Protein AF-A0A8S3GCK0-F1 (afdb_monomer_lite)

Organism: NCBI:txid392030

Foldseek 3Di:
DPDDDPPVNVVVVDDPDDVLPDAEDEAADDDDPDPVCPPPPCVVVVLVVVVVVCCVVPVSHDYYYYPDDPPCPVVVVVVQLPPPPDPPDDPVNNVVVCVVPPD

Structure (mmCIF, N/CA/C/O backbone):
data_AF-A0A8S3GCK0-F1
#
_entry.id   AF-A0A8S3GCK0-F1
#
loop_
_atom_site.group_PDB
_atom_site.id
_atom_site.type_symbol
_atom_s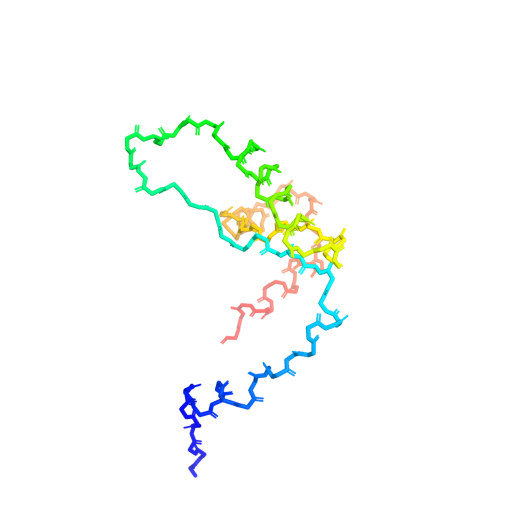ite.label_atom_id
_atom_site.label_alt_id
_atom_site.label_comp_id
_atom_site.label_asym_id
_atom_site.label_entity_id
_atom_site.label_seq_id
_atom_site.pdbx_PDB_ins_code
_atom_site.Cartn_x
_atom_site.Cartn_y
_atom_site.Cartn_z
_atom_site.occupancy
_atom_site.B_iso_or_equiv
_atom_site.auth_seq_id
_atom_site.auth_comp_id
_atom_site.auth_asym_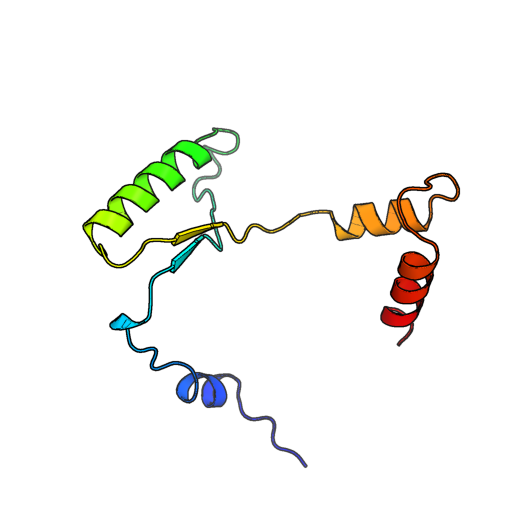id
_atom_site.auth_atom_id
_atom_site.pdbx_PDB_model_num
ATOM 1 N N . LEU A 1 1 ? 8.739 -41.036 -8.943 1.00 35.22 1 LEU A N 1
ATOM 2 C CA . LEU A 1 1 ? 7.996 -40.013 -9.713 1.00 35.22 1 LEU A CA 1
ATOM 3 C C . LEU A 1 1 ? 7.174 -39.204 -8.721 1.00 35.22 1 LEU A C 1
ATOM 5 O O . LEU A 1 1 ? 6.123 -39.667 -8.296 1.00 35.22 1 LEU A O 1
ATOM 9 N N . ASN A 1 2 ? 7.709 -38.068 -8.265 1.00 32.34 2 ASN A N 1
ATOM 10 C CA . ASN A 1 2 ? 7.000 -37.181 -7.343 1.00 32.34 2 ASN A CA 1
ATOM 11 C C . ASN A 1 2 ? 5.800 -36.584 -8.075 1.00 32.34 2 ASN A C 1
ATOM 13 O O . ASN A 1 2 ? 5.955 -35.778 -8.990 1.00 32.34 2 ASN A O 1
ATOM 17 N N . ARG A 1 3 ? 4.605 -37.035 -7.696 1.00 46.72 3 ARG A N 1
ATOM 18 C CA . ARG A 1 3 ? 3.335 -36.498 -8.169 1.00 46.72 3 ARG A CA 1
ATOM 19 C C . ARG A 1 3 ? 3.205 -35.088 -7.604 1.00 46.72 3 ARG A C 1
ATOM 21 O O . ARG A 1 3 ? 2.985 -34.920 -6.409 1.00 46.72 3 ARG A O 1
ATOM 28 N N . VAL A 1 4 ? 3.407 -34.095 -8.466 1.00 59.50 4 VAL A N 1
ATOM 29 C CA . VAL A 1 4 ? 3.082 -32.696 -8.181 1.00 59.50 4 VAL A CA 1
ATOM 30 C C . VAL A 1 4 ? 1.618 -32.677 -7.744 1.00 59.50 4 VAL A C 1
ATOM 32 O O . VAL A 1 4 ? 0.745 -33.094 -8.507 1.00 59.50 4 VAL A O 1
ATOM 35 N N . LYS A 1 5 ? 1.364 -32.305 -6.485 1.00 47.91 5 LYS A N 1
ATOM 36 C CA . LYS A 1 5 ? 0.001 -32.069 -6.003 1.00 47.91 5 LYS A CA 1
ATOM 37 C C . LYS A 1 5 ? -0.594 -30.945 -6.853 1.00 47.91 5 LYS A C 1
ATOM 39 O O . LYS A 1 5 ? 0.103 -29.971 -7.145 1.00 47.91 5 LYS A O 1
ATOM 44 N N . SER A 1 6 ? -1.840 -31.109 -7.290 1.00 50.44 6 SER A N 1
ATOM 45 C CA . SER A 1 6 ? -2.535 -30.069 -8.046 1.00 50.44 6 SER A CA 1
ATOM 46 C C . SER A 1 6 ? -2.600 -28.800 -7.193 1.00 50.44 6 SER A C 1
ATOM 48 O O . SER A 1 6 ? -2.755 -28.896 -5.978 1.00 50.44 6 SER A O 1
ATOM 50 N N . VAL A 1 7 ? -2.498 -27.613 -7.800 1.00 56.81 7 VAL A N 1
ATOM 51 C CA . VAL A 1 7 ? -2.624 -26.324 -7.082 1.00 56.81 7 VAL A CA 1
ATOM 52 C C . VAL A 1 7 ? -3.928 -26.270 -6.274 1.00 56.81 7 VAL A C 1
ATOM 54 O O . VAL A 1 7 ? -3.937 -25.731 -5.175 1.00 56.81 7 VAL A O 1
ATOM 57 N N . SER A 1 8 ? -4.985 -26.920 -6.771 1.00 52.91 8 SER A N 1
ATOM 58 C CA . SER A 1 8 ? -6.272 -27.085 -6.083 1.00 52.91 8 SER A CA 1
ATOM 59 C C . SER A 1 8 ? -6.203 -27.927 -4.802 1.00 52.91 8 SER A C 1
ATOM 61 O O . SER A 1 8 ? -6.953 -27.680 -3.866 1.00 52.91 8 SER A O 1
ATOM 63 N N . ASP A 1 9 ? -5.298 -28.906 -4.739 1.00 50.38 9 ASP A N 1
ATOM 64 C CA . ASP A 1 9 ? -5.146 -29.795 -3.578 1.00 50.38 9 ASP A CA 1
ATOM 65 C C . ASP A 1 9 ? -4.325 -29.122 -2.467 1.00 50.38 9 ASP A C 1
ATOM 67 O O . ASP A 1 9 ? -4.378 -29.530 -1.312 1.00 50.38 9 ASP A O 1
AT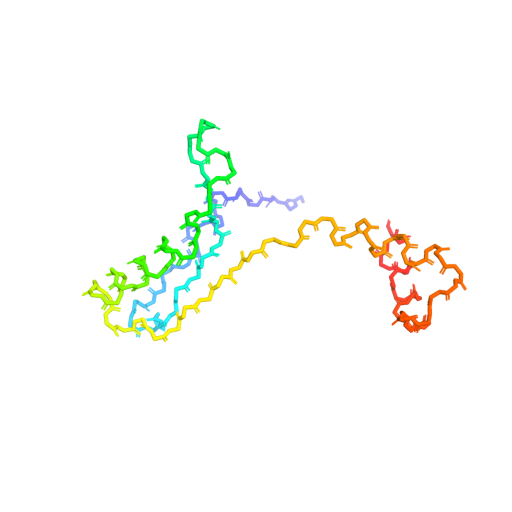OM 71 N N . VAL A 1 10 ? -3.538 -28.100 -2.823 1.00 54.03 10 VAL A N 1
ATOM 72 C CA . VAL A 1 10 ? -2.742 -27.292 -1.888 1.00 54.03 10 VAL A CA 1
ATOM 73 C C . VAL A 1 10 ? -3.583 -26.158 -1.296 1.00 54.03 10 VAL A C 1
ATOM 75 O O . VAL A 1 10 ? -3.332 -25.738 -0.172 1.00 54.03 10 VAL A O 1
ATOM 78 N N . THR A 1 11 ? -4.603 -25.676 -2.015 1.00 54.97 11 THR A N 1
ATOM 79 C CA . THR A 1 11 ? -5.440 -24.558 -1.556 1.00 54.97 11 THR A CA 1
ATOM 80 C C . THR A 1 11 ? -6.373 -24.903 -0.399 1.00 54.97 11 THR A C 1
ATOM 82 O O . THR A 1 11 ? -6.662 -24.013 0.389 1.00 54.97 11 THR A O 1
ATOM 85 N N . GLU A 1 12 ? -6.816 -26.156 -0.243 1.00 50.84 12 GLU A N 1
ATOM 86 C CA . GLU A 1 12 ? -7.695 -26.521 0.887 1.00 50.84 12 GLU A CA 1
ATOM 87 C C . GLU A 1 12 ? -6.945 -26.690 2.220 1.00 50.84 12 GLU A C 1
ATOM 89 O O . GLU A 1 12 ? -7.546 -26.585 3.285 1.00 50.84 12 GLU A O 1
ATOM 94 N N . GLU A 1 13 ? -5.625 -26.897 2.182 1.00 50.56 13 GLU A N 1
ATOM 95 C CA . GLU A 1 13 ? -4.774 -26.992 3.381 1.00 50.56 13 GLU A CA 1
ATOM 96 C C . GLU A 1 13 ? -4.329 -25.609 3.902 1.00 50.56 13 GLU A C 1
ATOM 98 O O . GLU A 1 13 ? -3.684 -25.503 4.946 1.00 50.56 13 GLU A O 1
ATOM 103 N N . ILE A 1 14 ? -4.672 -24.533 3.188 1.00 58.31 14 ILE A N 1
ATOM 104 C CA . ILE A 1 14 ? -4.206 -23.174 3.453 1.00 58.31 14 ILE A CA 1
ATOM 105 C C . ILE A 1 14 ? -5.383 -22.312 3.949 1.00 58.31 14 ILE A C 1
ATOM 107 O O . ILE A 1 14 ? -6.295 -21.985 3.198 1.00 58.31 14 ILE A O 1
ATOM 111 N N . LEU A 1 15 ? -5.258 -21.874 5.211 1.00 58.97 15 LEU A N 1
ATOM 112 C CA . LEU A 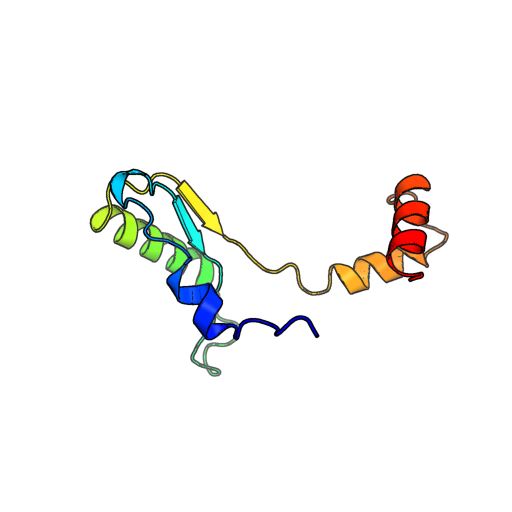1 15 ? -5.866 -20.678 5.822 1.00 58.97 15 LEU A CA 1
ATOM 113 C C . LEU A 1 15 ? -7.320 -20.790 6.326 1.00 58.97 15 LEU A C 1
ATOM 115 O O . LEU A 1 15 ? -8.204 -20.047 5.908 1.00 58.97 15 LEU A O 1
ATOM 119 N N . HIS A 1 16 ? -7.539 -21.578 7.383 1.00 65.38 16 HIS A N 1
ATOM 120 C CA . HIS A 1 16 ? -8.448 -21.109 8.437 1.00 65.38 16 HIS A CA 1
ATOM 121 C C . HIS A 1 16 ? -7.671 -20.137 9.338 1.00 65.38 16 HIS A C 1
ATOM 123 O O . HIS A 1 16 ? -7.087 -20.536 10.345 1.00 65.38 16 HIS A O 1
ATOM 129 N N . GLU A 1 17 ? -7.602 -18.865 8.941 1.00 72.12 17 GLU A N 1
ATOM 130 C CA . GLU A 1 17 ? -7.147 -17.803 9.842 1.00 72.12 17 GLU A CA 1
ATOM 131 C C . GLU A 1 17 ? -8.254 -17.491 10.851 1.00 72.12 17 GLU A C 1
ATOM 133 O O . GLU A 1 17 ? -9.419 -17.341 10.483 1.00 72.12 17 GLU A O 1
ATOM 138 N N . ASP A 1 18 ? -7.888 -17.408 12.130 1.00 82.12 18 ASP A N 1
ATOM 139 C CA . ASP A 1 18 ? -8.780 -16.916 13.174 1.00 82.12 18 ASP A CA 1
ATOM 140 C C . ASP A 1 18 ? -9.044 -15.420 12.925 1.00 82.12 18 ASP A C 1
ATOM 142 O O . ASP A 1 18 ? -8.105 -14.619 13.028 1.00 82.12 18 ASP A O 1
ATOM 146 N N . PRO A 1 19 ? -10.292 -15.012 12.622 1.00 79.94 19 PRO A N 1
ATOM 147 C CA . PRO A 1 19 ? -10.610 -13.618 12.333 1.00 79.94 19 PRO A CA 1
ATOM 148 C C . PRO A 1 19 ? -10.228 -12.663 13.467 1.00 79.94 19 PRO A C 1
ATOM 150 O O . PRO A 1 19 ? -9.926 -11.500 13.211 1.00 79.94 19 PRO A O 1
ATOM 153 N N . SER A 1 20 ? -10.179 -13.147 14.714 1.00 82.25 20 SER A N 1
ATOM 154 C CA . SER A 1 20 ? -9.797 -12.339 15.877 1.00 82.25 20 SER A CA 1
ATOM 155 C C . SER A 1 20 ? -8.325 -11.905 15.868 1.00 82.25 20 SER A C 1
ATOM 157 O O . SER A 1 20 ? -7.958 -10.942 16.547 1.00 82.25 20 SER A O 1
ATOM 159 N N . LEU A 1 21 ? -7.477 -12.579 15.084 1.00 86.38 21 LEU A N 1
ATOM 160 C CA . LEU A 1 21 ? -6.058 -12.252 14.935 1.00 86.38 21 LEU A CA 1
ATOM 161 C C . LEU A 1 21 ? -5.799 -11.250 13.798 1.00 86.38 21 LEU A C 1
ATOM 163 O O . LEU A 1 21 ? -4.717 -10.651 13.733 1.00 86.38 21 LEU A O 1
ATOM 167 N N . ILE A 1 22 ? -6.783 -11.028 12.924 1.00 89.75 22 ILE A N 1
ATOM 168 C CA . ILE A 1 22 ? -6.667 -10.141 11.767 1.00 89.75 22 ILE A CA 1
ATOM 169 C C . ILE A 1 22 ? -6.813 -8.687 12.231 1.00 89.75 22 ILE A C 1
ATOM 171 O O . ILE A 1 22 ? -7.831 -8.274 12.770 1.00 89.75 22 ILE A O 1
ATOM 175 N N . ASN A 1 23 ? -5.772 -7.880 12.012 1.00 94.62 23 ASN A N 1
ATOM 176 C CA . ASN A 1 23 ? -5.752 -6.461 12.405 1.00 94.62 23 ASN A CA 1
ATOM 177 C C . ASN A 1 23 ? -5.292 -5.511 11.287 1.00 94.62 23 ASN A C 1
ATOM 179 O O . ASN A 1 23 ? -5.117 -4.310 11.524 1.00 94.62 23 ASN A O 1
ATOM 183 N N . SER A 1 24 ? -5.037 -6.049 10.094 1.00 94.56 24 SE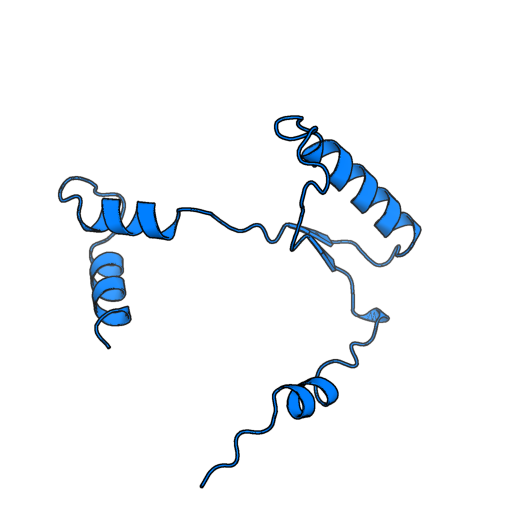R A N 1
ATOM 184 C CA . SER A 1 24 ? -4.420 -5.337 8.976 1.00 94.56 24 SER A CA 1
ATOM 185 C C . SER A 1 24 ? -5.210 -5.542 7.687 1.00 94.56 24 SER A C 1
ATOM 187 O O . SER A 1 24 ? -5.567 -6.669 7.366 1.00 94.56 24 SER A O 1
ATOM 189 N N . ALA A 1 25 ? -5.417 -4.470 6.923 1.00 94.88 25 ALA A N 1
ATOM 190 C CA . ALA A 1 25 ? -5.961 -4.513 5.570 1.00 94.88 25 ALA A CA 1
ATOM 191 C C . ALA A 1 25 ? -4.905 -4.066 4.553 1.00 94.88 25 ALA A C 1
ATOM 193 O O . ALA A 1 25 ? -4.275 -3.012 4.706 1.00 94.88 25 ALA A O 1
ATOM 194 N N . ILE A 1 26 ? -4.721 -4.875 3.506 1.00 94.88 26 ILE A N 1
ATOM 195 C CA . ILE A 1 26 ? -3.702 -4.665 2.475 1.00 94.88 26 ILE A CA 1
ATOM 196 C C . ILE A 1 26 ? -4.365 -4.339 1.136 1.00 94.88 26 ILE A C 1
ATOM 198 O O . ILE A 1 26 ? -5.103 -5.151 0.578 1.00 94.88 26 ILE A O 1
ATOM 202 N N . PHE A 1 27 ? -4.065 -3.162 0.584 1.00 93.06 27 PHE A N 1
ATOM 203 C CA . PHE A 1 27 ? -4.514 -2.769 -0.755 1.00 93.06 27 PHE A CA 1
ATOM 204 C C . PHE A 1 27 ? -3.529 -3.301 -1.800 1.00 93.06 27 PHE A C 1
ATOM 206 O O . PHE A 1 27 ? -2.562 -2.622 -2.142 1.00 93.06 27 PHE A O 1
ATOM 213 N N . TYR A 1 28 ? -3.750 -4.526 -2.281 1.00 93.12 28 TYR A N 1
ATOM 214 C CA . TYR A 1 28 ? -2.857 -5.185 -3.248 1.00 93.12 28 TYR A CA 1
ATOM 215 C C . TYR A 1 28 ? -3.149 -4.826 -4.715 1.00 93.12 28 TYR A C 1
ATOM 217 O O . TYR A 1 28 ? -2.304 -5.020 -5.584 1.00 93.12 28 TYR A O 1
ATOM 225 N N . SER A 1 29 ? -4.353 -4.326 -5.012 1.00 89.88 29 SER A N 1
ATOM 226 C CA . SER A 1 29 ? -4.754 -3.939 -6.365 1.00 89.88 29 SER A CA 1
ATOM 227 C C . SER A 1 29 ? -5.762 -2.797 -6.333 1.00 89.88 29 SER A C 1
ATOM 229 O O . SER A 1 29 ? -6.771 -2.857 -5.633 1.00 89.88 29 SER A O 1
ATOM 231 N N . ILE A 1 30 ? -5.479 -1.749 -7.108 1.00 87.06 30 ILE A N 1
ATOM 232 C CA . ILE A 1 30 ? -6.358 -0.600 -7.330 1.00 87.06 30 ILE A CA 1
ATOM 233 C C . ILE A 1 30 ? -6.368 -0.361 -8.837 1.00 87.06 30 ILE A C 1
ATOM 235 O O . ILE A 1 30 ? -5.330 -0.068 -9.427 1.00 87.06 30 ILE A O 1
ATOM 239 N N . SER A 1 31 ? -7.527 -0.502 -9.477 1.00 85.31 31 SER A N 1
ATOM 240 C CA . SER A 1 31 ? -7.655 -0.358 -10.929 1.00 85.31 31 SER A CA 1
ATOM 241 C C . SER A 1 31 ? -8.844 0.525 -11.303 1.00 85.31 31 SER A C 1
ATOM 243 O O . SER A 1 31 ? -9.871 0.536 -10.626 1.00 85.31 31 SER A O 1
ATOM 245 N N . SER A 1 32 ? -8.695 1.291 -12.387 1.00 81.00 32 SER A N 1
ATOM 246 C CA . SER A 1 32 ? -9.825 1.979 -13.016 1.00 81.00 32 SER A CA 1
ATOM 247 C C . SER A 1 32 ? -10.538 1.007 -13.945 1.00 81.00 32 SER A C 1
ATOM 249 O O . SER A 1 32 ? -9.921 0.435 -14.843 1.00 81.00 32 SER A O 1
ATOM 251 N N . THR A 1 33 ? -11.841 0.841 -13.751 1.00 84.62 33 THR A N 1
ATOM 252 C CA . THR A 1 33 ? -12.675 -0.050 -14.567 1.00 84.62 33 THR A CA 1
ATOM 253 C C . THR A 1 33 ? -13.174 0.619 -15.847 1.00 84.62 33 THR A C 1
ATOM 255 O O . THR A 1 33 ? -13.607 -0.064 -16.769 1.00 84.62 33 THR A O 1
ATOM 258 N N . GLN A 1 34 ? -13.107 1.953 -15.918 1.00 85.38 34 GLN A N 1
ATOM 259 C CA . GLN A 1 34 ? -13.655 2.750 -17.012 1.00 85.38 34 GLN A CA 1
ATOM 260 C C . GLN A 1 34 ? -12.523 3.417 -17.804 1.00 85.38 34 GLN A C 1
ATOM 262 O O . GLN A 1 34 ? -11.899 4.361 -17.307 1.00 85.38 34 GLN A O 1
ATOM 267 N N . PRO A 1 35 ? -12.267 2.996 -19.059 1.00 82.44 35 PRO A N 1
ATOM 268 C CA . PRO A 1 35 ? -11.229 3.598 -19.896 1.00 82.44 35 PRO A CA 1
ATOM 269 C C . PRO A 1 35 ? -11.414 5.107 -20.107 1.00 82.44 35 PRO A C 1
ATOM 271 O O . PRO A 1 35 ? -10.426 5.831 -20.181 1.00 82.44 35 PRO A O 1
ATOM 274 N N . GLY A 1 36 ? -12.664 5.586 -20.147 1.00 86.50 36 GLY A N 1
ATOM 275 C CA . GLY A 1 36 ? -13.000 7.003 -20.327 1.00 86.50 36 GLY A CA 1
ATOM 276 C C . GLY A 1 36 ? -12.663 7.911 -19.138 1.00 86.50 36 GLY A C 1
ATOM 277 O O . GLY A 1 36 ? -12.685 9.125 -19.288 1.00 86.50 36 GLY A O 1
ATOM 278 N N . LEU A 1 37 ? -12.323 7.344 -17.974 1.00 83.00 37 LEU A N 1
ATOM 279 C CA . LEU A 1 37 ? -11.872 8.090 -16.788 1.00 83.00 37 LEU A CA 1
ATOM 280 C C . LEU A 1 37 ? -10.349 7.999 -16.589 1.00 83.00 37 LEU A C 1
ATOM 282 O O . LEU A 1 37 ? -9.826 8.365 -15.534 1.00 83.00 37 LEU A O 1
ATOM 286 N N . ARG A 1 38 ? -9.617 7.481 -17.584 1.00 77.94 38 ARG A N 1
ATOM 287 C CA . ARG A 1 38 ? -8.155 7.395 -17.542 1.00 77.94 38 ARG A CA 1
ATOM 288 C C . ARG A 1 38 ? -7.560 8.805 -17.446 1.00 77.94 38 ARG A C 1
ATOM 290 O O . ARG A 1 38 ? -7.855 9.656 -18.275 1.00 77.94 38 ARG A O 1
ATOM 297 N N . GLY A 1 39 ? -6.709 9.029 -16.445 1.00 75.75 39 GLY A N 1
ATOM 298 C CA . GLY A 1 39 ? -6.060 10.323 -16.195 1.00 75.75 39 GLY A CA 1
ATOM 299 C C . GLY A 1 39 ? -6.752 11.205 -15.151 1.00 75.75 39 GLY A C 1
ATOM 300 O O . GLY A 1 39 ? -6.220 12.256 -14.816 1.00 75.75 39 GLY A O 1
ATOM 301 N N . ILE A 1 40 ? -7.894 10.784 -14.597 1.00 81.38 40 ILE A N 1
ATOM 302 C CA . ILE A 1 40 ? -8.525 11.482 -13.469 1.00 81.38 40 ILE A CA 1
ATOM 303 C C . ILE A 1 40 ? -7.958 10.935 -12.154 1.00 81.38 40 ILE A C 1
ATOM 305 O O . ILE A 1 40 ? -8.047 9.738 -11.870 1.00 81.38 40 ILE A O 1
ATOM 309 N N . GLU A 1 41 ? -7.407 11.817 -11.320 1.00 71.88 41 GLU A N 1
ATOM 310 C CA . GLU A 1 41 ? -6.837 11.457 -10.018 1.00 71.88 41 GLU A CA 1
ATOM 311 C C . GLU A 1 41 ? -7.916 11.225 -8.950 1.00 71.88 41 GLU A C 1
ATOM 313 O O . GLU A 1 41 ? -8.181 12.059 -8.085 1.00 71.88 41 GLU A O 1
ATOM 318 N N . LEU A 1 42 ? -8.539 10.047 -8.984 1.00 74.06 42 LEU A N 1
ATOM 319 C CA . LEU A 1 42 ? -9.501 9.619 -7.957 1.00 74.06 42 LEU A CA 1
ATOM 320 C C . LEU A 1 42 ? -8.848 8.824 -6.811 1.00 74.06 42 LEU A C 1
ATOM 322 O O . LEU A 1 42 ? -9.450 8.669 -5.748 1.00 74.06 42 LEU A O 1
ATOM 326 N N . GLY A 1 43 ? -7.619 8.332 -7.000 1.00 71.50 43 GLY A N 1
ATOM 327 C CA . GLY A 1 43 ? -6.988 7.326 -6.133 1.00 71.50 43 GLY A CA 1
ATOM 328 C C . GLY A 1 43 ? -6.923 7.713 -4.652 1.00 71.50 43 GLY A C 1
ATOM 329 O O . GLY A 1 43 ? -7.405 6.972 -3.798 1.00 71.50 43 GLY A O 1
ATOM 330 N N . ASN A 1 44 ? -6.414 8.906 -4.334 1.00 76.12 44 ASN A N 1
ATOM 331 C CA . ASN A 1 44 ? -6.255 9.349 -2.942 1.00 76.12 44 ASN A CA 1
ATOM 332 C C . ASN A 1 44 ? -7.590 9.458 -2.186 1.00 76.12 44 ASN A C 1
ATOM 334 O O . ASN A 1 44 ? -7.657 9.160 -0.992 1.00 76.12 44 ASN A O 1
ATOM 338 N N . ALA A 1 45 ? -8.660 9.881 -2.863 1.00 83.50 45 ALA A N 1
ATOM 339 C CA . ALA A 1 45 ? -9.984 9.990 -2.258 1.00 83.50 45 ALA A CA 1
ATOM 340 C C . ALA A 1 45 ? -10.655 8.616 -2.101 1.00 83.50 45 ALA A C 1
ATOM 342 O O . ALA A 1 45 ? -11.318 8.374 -1.090 1.00 83.50 45 ALA A O 1
ATOM 343 N N . LEU A 1 46 ? -10.455 7.711 -3.064 1.00 86.56 46 LEU A N 1
ATOM 344 C CA . LEU A 1 46 ? -10.986 6.348 -3.022 1.00 86.56 46 LEU A CA 1
ATOM 345 C C . LEU A 1 46 ? -10.409 5.553 -1.850 1.00 86.56 46 LEU A C 1
ATOM 347 O O . LEU A 1 46 ? -11.171 4.946 -1.101 1.00 86.56 46 LEU A O 1
ATOM 351 N N . ILE A 1 47 ? -9.092 5.617 -1.638 1.00 91.12 47 ILE A N 1
ATOM 352 C CA . ILE A 1 47 ? -8.450 4.878 -0.544 1.00 91.12 47 ILE A CA 1
ATOM 353 C C . ILE A 1 47 ? -8.910 5.392 0.814 1.00 91.12 47 ILE A C 1
ATOM 355 O O . ILE A 1 47 ? -9.279 4.592 1.668 1.00 91.12 47 ILE A O 1
ATOM 359 N N . LYS A 1 48 ? -9.006 6.713 1.002 1.00 91.81 48 LYS A N 1
ATOM 360 C CA . LYS A 1 48 ? -9.535 7.282 2.252 1.00 91.81 48 LYS A CA 1
ATOM 361 C C . LYS A 1 48 ? -10.962 6.813 2.544 1.00 91.81 48 LYS A C 1
ATOM 363 O O . LYS A 1 48 ? -11.250 6.427 3.670 1.00 91.81 48 LYS A O 1
ATOM 368 N N . ARG A 1 49 ? -11.848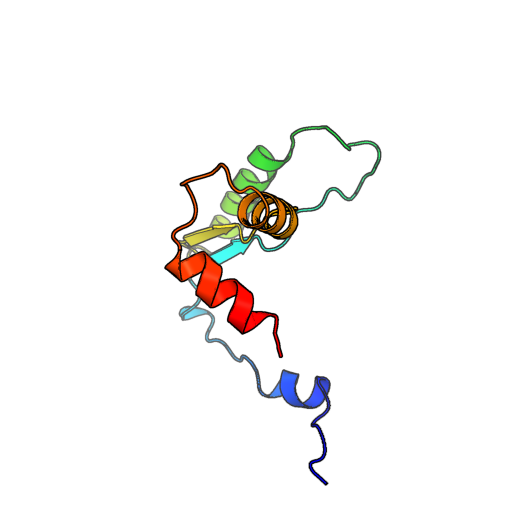 6.814 1.541 1.00 94.00 49 ARG A N 1
ATOM 369 C CA . ARG A 1 49 ? -13.232 6.331 1.704 1.00 94.00 49 ARG A CA 1
ATOM 370 C C . ARG A 1 49 ? -13.282 4.836 2.008 1.00 94.00 49 ARG A C 1
ATOM 372 O O . ARG A 1 49 ? -14.036 4.432 2.883 1.00 94.00 49 ARG A O 1
ATOM 379 N N . CYS A 1 50 ? -12.458 4.038 1.332 1.00 94.50 50 CYS A N 1
ATOM 380 C CA . CYS A 1 50 ? -12.381 2.602 1.573 1.00 94.50 50 CYS A CA 1
ATOM 381 C C . CYS A 1 50 ? -11.897 2.286 2.993 1.00 94.50 50 CYS A C 1
ATOM 383 O O . CYS A 1 50 ? -12.476 1.429 3.647 1.00 94.50 50 CYS A O 1
ATOM 385 N N . VAL A 1 51 ? -10.877 2.997 3.488 1.00 95.25 51 VAL A N 1
ATOM 386 C CA . VAL A 1 51 ? -10.396 2.845 4.872 1.00 95.25 51 VAL A CA 1
ATOM 387 C C . VAL A 1 51 ? -11.510 3.162 5.867 1.00 95.25 51 VAL A C 1
ATOM 389 O O . VAL A 1 51 ? -11.749 2.366 6.766 1.00 95.25 51 VAL A O 1
ATOM 392 N N . LEU A 1 52 ? -12.224 4.278 5.686 1.00 96.06 52 LEU A N 1
ATOM 393 C CA . LEU A 1 52 ? -13.329 4.655 6.575 1.00 96.06 52 LEU A CA 1
ATOM 394 C C . LEU A 1 52 ? -14.446 3.604 6.588 1.00 96.06 52 LEU A C 1
ATOM 396 O O . LEU A 1 52 ? -14.955 3.274 7.655 1.00 96.06 52 LEU A O 1
ATOM 400 N N . GLN A 1 53 ? -14.800 3.063 5.420 1.00 96.94 53 GLN A N 1
ATOM 401 C CA . GLN A 1 53 ? -15.810 2.011 5.315 1.00 96.94 53 GLN A CA 1
ATOM 402 C C . GLN A 1 53 ? -15.354 0.727 6.023 1.00 96.94 53 GLN A C 1
ATOM 404 O O . GLN A 1 53 ? -16.089 0.181 6.839 1.00 96.94 53 GLN A O 1
ATOM 409 N N . LEU A 1 54 ? -14.114 0.291 5.775 1.00 95.56 54 LEU A N 1
ATOM 410 C CA . LEU A 1 54 ? -13.546 -0.900 6.407 1.00 95.56 54 LEU A CA 1
ATOM 411 C C . LEU A 1 54 ? -13.447 -0.755 7.927 1.00 95.56 54 LEU A C 1
ATOM 413 O O . LEU A 1 54 ? -13.722 -1.708 8.638 1.00 95.56 54 LEU A O 1
ATOM 417 N N . GLN A 1 55 ? -13.099 0.425 8.441 1.00 95.12 55 GLN A N 1
ATOM 418 C CA . GLN A 1 55 ? -13.065 0.672 9.886 1.00 95.12 55 GLN A CA 1
ATOM 419 C C . GLN A 1 55 ? -14.456 0.640 10.529 1.00 95.12 55 GLN A C 1
ATOM 421 O O . GLN A 1 55 ? -14.574 0.274 11.696 1.00 95.12 55 GLN A O 1
ATOM 426 N N . ALA A 1 56 ? -15.496 1.040 9.792 1.00 96.12 56 ALA A N 1
ATOM 427 C CA . ALA A 1 56 ? -16.871 0.980 10.275 1.00 96.12 56 ALA A CA 1
ATOM 428 C C . ALA A 1 56 ? -17.400 -0.465 10.331 1.00 96.12 56 ALA A C 1
ATOM 430 O O . ALA A 1 56 ? -18.128 -0.806 11.259 1.00 96.12 56 ALA A O 1
ATOM 431 N N . GLU A 1 57 ? -17.027 -1.300 9.357 1.00 95.25 57 GLU A N 1
ATOM 432 C CA . GLU A 1 57 ? -17.432 -2.712 9.277 1.00 95.25 57 GLU A CA 1
ATOM 433 C C . GLU A 1 57 ? -16.581 -3.626 10.172 1.00 95.25 57 GLU A C 1
ATOM 435 O O . GLU A 1 57 ? -17.105 -4.571 10.758 1.00 95.25 57 GLU A O 1
ATOM 440 N N . HIS A 1 58 ? -15.292 -3.310 10.320 1.00 93.06 58 HIS A N 1
ATOM 441 C CA . HIS A 1 58 ? -14.287 -4.103 11.030 1.00 93.06 58 HIS A CA 1
ATOM 442 C C . HIS A 1 58 ? -13.430 -3.221 11.959 1.00 93.06 58 HIS A C 1
ATOM 444 O O . HIS A 1 58 ? -12.300 -2.846 11.613 1.00 93.06 58 HIS A O 1
ATOM 450 N N . PRO A 1 59 ? -13.935 -2.867 13.157 1.00 92.88 59 PRO A N 1
ATOM 451 C CA . PRO A 1 59 ? -13.224 -2.011 14.114 1.00 92.88 59 PRO A CA 1
ATOM 452 C C . PRO A 1 59 ? -11.875 -2.574 14.601 1.00 92.88 59 PRO A C 1
ATOM 454 O O . PRO A 1 59 ? -11.029 -1.833 15.111 1.00 92.88 59 PRO A O 1
ATOM 457 N N . GLU A 1 60 ? -11.659 -3.883 14.468 1.00 92.38 60 GLU A N 1
ATOM 458 C CA . GLU A 1 60 ? -10.411 -4.586 14.771 1.00 92.38 60 GLU A CA 1
ATOM 459 C C . GLU A 1 60 ? -9.254 -4.223 13.821 1.00 92.38 60 GLU A C 1
ATOM 461 O O . GLU A 1 60 ? -8.081 -4.340 14.203 1.00 92.38 60 GLU A O 1
ATOM 466 N N . LEU A 1 61 ? -9.558 -3.722 12.616 1.00 94.00 61 LEU A N 1
ATOM 467 C CA . LEU A 1 61 ? -8.561 -3.301 11.634 1.00 94.00 61 LEU A CA 1
ATOM 468 C C . LEU A 1 61 ? -7.913 -1.974 12.043 1.00 94.00 61 LEU A C 1
ATOM 470 O O . LEU A 1 61 ? -8.493 -0.891 11.949 1.00 94.00 61 LEU A O 1
ATOM 474 N N . LYS A 1 62 ? -6.649 -2.054 12.460 1.00 93.88 62 LYS A N 1
ATOM 475 C CA . LYS A 1 62 ? -5.855 -0.905 12.930 1.00 93.88 62 LYS A CA 1
ATOM 476 C C . LYS A 1 62 ? -4.787 -0.474 11.936 1.00 93.88 62 LYS A C 1
ATOM 478 O O . LYS A 1 62 ? -4.294 0.650 12.018 1.00 93.88 62 LYS A O 1
ATOM 483 N N . LYS A 1 63 ? -4.393 -1.365 11.028 1.00 95.62 63 LYS A N 1
ATOM 484 C CA . LYS A 1 63 ? -3.300 -1.138 10.081 1.00 95.62 63 LYS A CA 1
ATOM 485 C C . LYS A 1 63 ? -3.828 -1.197 8.658 1.00 95.62 63 LYS A C 1
ATOM 487 O O . LYS A 1 63 ? -4.506 -2.140 8.273 1.00 95.62 63 LYS A O 1
ATOM 492 N N . PHE A 1 64 ? -3.464 -0.197 7.871 1.00 95.50 64 PHE A N 1
ATOM 493 C CA . PHE A 1 64 ? -3.843 -0.082 6.471 1.00 95.50 64 PHE A CA 1
ATOM 494 C C . PHE A 1 64 ? -2.579 0.194 5.677 1.00 95.50 64 PHE A C 1
ATOM 496 O O . PHE A 1 64 ? -1.849 1.135 5.993 1.00 95.50 64 PHE A O 1
ATOM 503 N N . SER A 1 65 ? -2.289 -0.636 4.680 1.00 94.50 65 SER A N 1
ATOM 504 C CA . SER A 1 65 ? -1.073 -0.477 3.886 1.00 94.50 65 SER A CA 1
ATOM 505 C C . SER A 1 65 ? -1.311 -0.844 2.425 1.00 94.50 65 SER A C 1
ATOM 507 O O . SER A 1 65 ? -1.979 -1.844 2.151 1.00 94.50 65 SER A O 1
ATOM 509 N N . PRO A 1 66 ? -0.805 -0.056 1.464 1.00 92.12 66 PRO A N 1
ATOM 510 C CA . PRO A 1 66 ? -0.790 -0.472 0.076 1.00 92.12 66 PRO A CA 1
ATOM 511 C C . PRO A 1 66 ? 0.338 -1.475 -0.175 1.00 92.12 66 PRO A C 1
ATOM 513 O O . PRO A 1 66 ? 1.467 -1.287 0.271 1.00 92.12 66 PRO A O 1
ATOM 516 N N . LEU A 1 67 ? 0.047 -2.497 -0.975 1.00 93.88 67 LEU A N 1
ATOM 517 C CA . LEU A 1 67 ? 1.048 -3.348 -1.607 1.00 93.88 67 LEU A CA 1
ATOM 518 C C . LEU A 1 67 ? 1.036 -3.032 -3.103 1.00 93.88 67 LEU A C 1
ATOM 520 O O . LEU A 1 67 ? 0.403 -3.716 -3.901 1.00 93.88 67 LEU A O 1
ATOM 524 N N . SER A 1 68 ? 1.664 -1.913 -3.461 1.00 89.31 68 SER A N 1
ATOM 525 C CA . SER A 1 68 ? 1.699 -1.434 -4.845 1.00 89.31 68 SER A CA 1
ATOM 526 C C . SER A 1 68 ? 2.869 -2.044 -5.619 1.00 89.31 68 SER A C 1
ATOM 528 O O . SER A 1 68 ? 3.959 -2.182 -5.058 1.00 89.31 68 SER A O 1
ATOM 530 N N . PRO A 1 69 ? 2.687 -2.372 -6.911 1.00 90.12 69 PRO A N 1
ATOM 531 C CA . PRO A 1 69 ? 3.809 -2.720 -7.767 1.00 90.12 69 PRO A CA 1
ATOM 532 C C . PRO A 1 69 ? 4.713 -1.497 -7.961 1.00 90.12 69 PRO A C 1
ATOM 534 O O . PRO A 1 69 ? 4.238 -0.362 -7.999 1.00 90.12 69 PRO A O 1
ATOM 537 N N . ILE A 1 70 ? 6.010 -1.739 -8.144 1.00 93.62 70 ILE A N 1
ATOM 538 C CA . ILE A 1 70 ? 6.966 -0.720 -8.585 1.00 93.62 70 ILE A CA 1
ATOM 539 C C . ILE A 1 70 ? 7.272 -1.016 -10.058 1.00 93.62 70 ILE A C 1
ATOM 541 O O . ILE A 1 70 ? 8.206 -1.773 -10.349 1.00 93.62 70 ILE A O 1
ATOM 545 N N . PRO A 1 71 ? 6.436 -0.531 -10.998 1.00 91.88 71 PRO A N 1
ATOM 546 C CA . PRO A 1 71 ? 6.662 -0.768 -12.416 1.00 91.88 71 PRO A CA 1
ATOM 547 C C . PRO A 1 71 ? 8.021 -0.201 -12.830 1.00 91.88 71 PRO A C 1
ATOM 549 O O . PRO A 1 71 ? 8.530 0.740 -12.227 1.00 91.88 71 PRO A O 1
ATOM 552 N N . ASP A 1 72 ? 8.628 -0.824 -13.835 1.00 92.25 72 ASP A N 1
ATOM 553 C CA . ASP A 1 72 ? 9.921 -0.436 -14.411 1.00 92.25 72 ASP A CA 1
ATOM 554 C C . ASP A 1 72 ? 11.135 -0.464 -13.467 1.00 92.25 72 ASP A C 1
ATOM 556 O O . ASP A 1 72 ? 12.255 -0.275 -13.936 1.00 92.25 72 ASP A O 1
ATOM 560 N N . PHE A 1 73 ? 10.979 -0.817 -12.184 1.00 91.31 73 PHE A N 1
ATOM 561 C CA . PHE A 1 73 ? 12.101 -0.906 -11.242 1.00 91.31 73 PHE A CA 1
ATOM 562 C C . PHE A 1 73 ? 13.220 -1.820 -11.747 1.00 91.31 73 PHE A C 1
ATOM 564 O O . PHE A 1 73 ? 14.392 -1.456 -11.719 1.00 91.31 73 PHE A O 1
ATOM 571 N N . ARG A 1 74 ? 12.862 -2.998 -12.276 1.00 88.19 74 ARG A N 1
ATOM 572 C CA . ARG A 1 74 ? 13.840 -3.923 -12.864 1.00 88.19 74 ARG A CA 1
ATOM 573 C C . ARG A 1 74 ? 14.570 -3.292 -14.048 1.00 88.19 74 ARG A C 1
ATOM 575 O O . ARG A 1 74 ? 15.771 -3.483 -14.180 1.00 88.19 74 ARG A O 1
ATOM 582 N N . LYS A 1 75 ? 13.850 -2.579 -14.917 1.00 89.25 75 LYS A N 1
ATOM 583 C CA . LYS A 1 75 ? 14.434 -1.934 -16.096 1.00 89.25 75 LYS A CA 1
ATOM 584 C C . LYS A 1 75 ? 15.440 -0.866 -15.667 1.00 89.25 75 LYS A C 1
ATOM 586 O O . LYS A 1 75 ? 16.586 -0.924 -16.097 1.00 89.25 75 LYS A O 1
ATOM 591 N N . TRP A 1 76 ? 15.024 0.019 -14.763 1.00 90.56 76 TRP A N 1
ATOM 592 C CA . TRP A 1 76 ? 15.887 1.028 -14.152 1.00 90.56 76 TRP A CA 1
ATOM 593 C C . TRP A 1 76 ? 17.141 0.402 -13.524 1.00 90.56 76 TRP A C 1
ATOM 595 O O . TRP A 1 76 ? 18.256 0.840 -13.791 1.00 90.56 76 TRP A O 1
ATOM 605 N N . LEU A 1 77 ? 16.978 -0.679 -12.756 1.00 86.88 77 LEU A N 1
ATOM 606 C CA . LEU A 1 77 ? 18.098 -1.351 -12.101 1.00 86.88 77 LEU A CA 1
ATOM 607 C C . LEU A 1 77 ? 19.122 -1.886 -13.114 1.00 86.88 77 LEU A C 1
ATOM 609 O O . LEU A 1 77 ? 20.322 -1.734 -12.908 1.00 86.88 77 LEU A O 1
ATOM 613 N N . MET A 1 78 ? 18.670 -2.480 -14.221 1.00 86.06 78 MET A N 1
ATOM 614 C CA . MET A 1 78 ? 19.571 -2.967 -15.274 1.00 86.06 78 MET A CA 1
ATOM 615 C C . MET A 1 78 ? 20.329 -1.828 -15.967 1.00 86.06 78 MET A C 1
ATOM 617 O O . MET A 1 78 ? 21.512 -1.980 -16.272 1.00 86.06 78 MET A O 1
ATOM 621 N N . GLU A 1 79 ? 19.671 -0.690 -16.201 1.00 87.56 79 GLU A N 1
ATOM 622 C CA . GLU A 1 79 ? 20.302 0.504 -16.778 1.00 87.56 79 GLU A CA 1
ATOM 623 C C . GLU A 1 79 ? 21.407 1.044 -15.857 1.00 87.56 79 GLU A C 1
ATOM 625 O O . GLU A 1 79 ? 22.516 1.313 -16.321 1.00 87.56 79 GLU A O 1
ATOM 630 N N . GLU A 1 80 ? 21.159 1.103 -14.547 1.00 86.31 80 GLU A N 1
ATOM 631 C CA . GLU A 1 80 ? 22.157 1.532 -13.558 1.00 86.31 80 GLU A CA 1
ATOM 632 C C . GLU A 1 80 ? 23.331 0.554 -13.408 1.00 86.31 80 GLU A C 1
ATOM 634 O O . GLU A 1 80 ? 24.477 0.971 -13.225 1.00 86.31 80 GLU A O 1
ATOM 639 N N . LEU A 1 81 ? 23.079 -0.755 -13.513 1.00 82.44 81 LEU A N 1
ATOM 640 C CA . LEU A 1 81 ? 24.138 -1.768 -13.476 1.00 82.44 81 LEU A CA 1
ATOM 641 C C . LEU A 1 81 ? 25.059 -1.684 -14.701 1.00 82.44 81 LEU A C 1
ATOM 643 O O . LEU A 1 81 ? 26.272 -1.858 -14.563 1.00 82.44 81 LEU A O 1
ATOM 647 N N . HIS A 1 82 ? 24.505 -1.401 -15.884 1.00 81.25 82 HIS A N 1
ATOM 648 C CA . HIS A 1 82 ? 25.280 -1.225 -17.117 1.00 81.25 82 HIS A CA 1
ATOM 649 C C . HIS A 1 82 ? 25.954 0.152 -17.199 1.00 81.25 82 HIS A C 1
ATOM 651 O O . HIS A 1 82 ? 27.011 0.288 -17.821 1.00 81.25 82 HIS A O 1
ATOM 657 N N . SER A 1 83 ? 25.384 1.166 -16.545 1.00 81.12 83 SER A N 1
ATOM 658 C CA . SER A 1 83 ? 26.015 2.473 -16.405 1.00 81.12 83 SER A CA 1
ATOM 659 C C . SER A 1 83 ? 27.296 2.348 -15.570 1.00 81.12 83 SER A C 1
ATOM 661 O O . SER A 1 83 ? 27.292 2.021 -14.378 1.00 81.12 83 SER A O 1
ATOM 663 N N . SER A 1 84 ? 28.435 2.617 -16.213 1.00 63.38 84 SER A N 1
ATOM 664 C CA . SER A 1 84 ? 29.756 2.655 -15.565 1.00 63.38 84 SER A CA 1
ATOM 665 C C . SER A 1 84 ? 29.955 3.915 -14.708 1.00 63.38 84 SER A C 1
ATOM 667 O O . SER A 1 84 ? 30.988 4.069 -14.062 1.00 63.38 84 SER A O 1
ATOM 669 N N . SER A 1 85 ? 28.983 4.831 -14.722 1.00 65.69 85 SER A N 1
ATOM 670 C CA . SER A 1 85 ? 29.114 6.198 -14.211 1.00 65.69 85 SER A CA 1
ATOM 671 C C . SER A 1 85 ? 28.437 6.425 -12.858 1.00 65.69 85 SER A C 1
ATOM 673 O O . SER A 1 85 ? 28.693 7.450 -12.229 1.00 65.69 85 SER A O 1
ATOM 675 N N . THR A 1 86 ? 27.587 5.503 -12.393 1.00 59.78 86 THR A N 1
ATOM 676 C CA . THR A 1 86 ? 26.753 5.735 -11.208 1.00 59.78 86 THR A CA 1
ATOM 677 C C . THR A 1 86 ? 27.257 4.977 -9.978 1.00 59.78 86 THR A C 1
ATOM 679 O O . THR A 1 86 ? 27.208 3.747 -9.901 1.00 59.78 86 THR A O 1
ATOM 682 N N . SER A 1 87 ? 27.703 5.731 -8.971 1.00 68.19 87 SER A N 1
ATOM 683 C CA . SER A 1 87 ? 28.183 5.251 -7.664 1.00 68.19 87 SER A CA 1
ATOM 684 C C . SER A 1 87 ? 27.067 4.842 -6.687 1.00 68.19 87 SER A C 1
ATOM 686 O O . SER A 1 87 ? 27.346 4.548 -5.528 1.00 68.19 87 SER A O 1
ATOM 688 N N . ILE A 1 88 ? 25.805 4.816 -7.134 1.00 75.50 88 ILE A N 1
ATOM 689 C CA . ILE A 1 88 ? 24.633 4.537 -6.284 1.00 75.50 88 ILE A CA 1
ATOM 690 C C . ILE A 1 88 ? 24.573 3.061 -5.862 1.00 75.50 88 ILE A C 1
ATOM 692 O O . ILE A 1 88 ? 24.155 2.756 -4.747 1.00 75.50 88 ILE A O 1
ATOM 696 N N . ILE A 1 89 ? 25.001 2.139 -6.731 1.00 79.38 89 ILE A N 1
ATOM 697 C CA . ILE A 1 89 ? 24.961 0.697 -6.455 1.00 79.38 89 ILE A CA 1
ATOM 698 C C . ILE A 1 89 ? 26.351 0.222 -6.039 1.00 79.38 89 ILE A C 1
ATOM 700 O O . ILE A 1 89 ? 27.297 0.303 -6.828 1.00 79.38 89 ILE A O 1
ATOM 704 N N . SER A 1 90 ? 26.461 -0.312 -4.818 1.00 82.12 90 SER A N 1
ATOM 705 C CA . SER A 1 90 ? 27.709 -0.883 -4.305 1.00 82.12 90 SER A CA 1
ATOM 706 C C . SER A 1 90 ? 28.188 -2.051 -5.172 1.00 82.12 90 SER A C 1
ATOM 708 O O . SER A 1 90 ? 27.395 -2.803 -5.741 1.00 82.12 90 SER A O 1
ATOM 710 N N . SER A 1 91 ? 29.505 -2.236 -5.253 1.00 79.56 91 SER A N 1
ATOM 711 C CA . SER A 1 91 ? 30.117 -3.349 -5.992 1.00 79.56 91 SER A CA 1
ATOM 712 C C . SER A 1 91 ? 29.640 -4.722 -5.503 1.00 79.56 91 SER A C 1
ATOM 714 O O . SER A 1 91 ? 29.512 -5.647 -6.303 1.00 79.56 91 SER A O 1
ATOM 716 N N . GLU A 1 92 ? 29.317 -4.843 -4.215 1.00 83.31 92 GLU A N 1
ATOM 717 C CA . GLU A 1 92 ? 28.770 -6.057 -3.607 1.00 83.31 92 GLU A CA 1
ATOM 718 C C . GLU A 1 92 ? 27.378 -6.397 -4.156 1.00 83.31 92 GLU A C 1
ATOM 720 O O . GLU A 1 92 ? 27.145 -7.530 -4.574 1.00 83.31 92 GLU A O 1
ATOM 725 N N . ILE A 1 93 ? 26.485 -5.404 -4.261 1.00 81.94 93 ILE A N 1
ATOM 726 C CA . ILE A 1 93 ? 25.150 -5.591 -4.847 1.00 81.94 93 ILE A CA 1
ATOM 727 C C . ILE A 1 93 ? 25.261 -5.926 -6.336 1.00 81.94 93 ILE A C 1
ATOM 729 O O . ILE A 1 93 ? 24.556 -6.817 -6.808 1.00 81.94 93 ILE A O 1
ATOM 733 N N . ARG A 1 94 ? 26.172 -5.268 -7.071 1.00 79.69 94 ARG A N 1
ATOM 734 C CA . ARG A 1 94 ? 26.428 -5.588 -8.487 1.00 79.69 94 ARG A CA 1
ATOM 735 C C . ARG A 1 94 ? 26.843 -7.056 -8.649 1.00 79.69 94 ARG A C 1
ATOM 737 O O . ARG A 1 94 ? 26.275 -7.769 -9.471 1.00 79.69 94 ARG A O 1
ATOM 744 N N . SER A 1 95 ? 27.791 -7.516 -7.833 1.00 82.75 95 SER A N 1
ATOM 745 C CA . SER A 1 95 ? 28.286 -8.899 -7.846 1.00 82.75 95 SER A CA 1
ATOM 746 C C . SER A 1 95 ? 27.197 -9.916 -7.479 1.00 82.75 95 SER A C 1
ATOM 748 O O . SER A 1 95 ? 26.982 -10.891 -8.204 1.00 82.75 95 SER A O 1
ATOM 750 N N . TRP A 1 96 ? 26.450 -9.657 -6.400 1.00 83.88 96 TRP A N 1
ATOM 751 C CA . TRP A 1 96 ? 25.320 -10.489 -5.979 1.00 83.88 96 TRP A CA 1
ATOM 752 C C . TRP A 1 96 ? 24.264 -10.622 -7.081 1.00 83.88 96 TRP A C 1
ATOM 754 O O . TRP A 1 96 ? 23.796 -11.726 -7.365 1.00 83.88 96 TRP A O 1
ATOM 764 N N . PHE A 1 97 ? 23.931 -9.514 -7.746 1.00 81.75 97 PHE A N 1
ATOM 765 C CA . PHE A 1 97 ? 22.947 -9.507 -8.821 1.00 81.75 97 PHE A CA 1
ATOM 766 C C . PHE A 1 97 ? 23.423 -10.336 -10.021 1.00 81.75 97 PHE A C 1
ATOM 768 O O . PHE A 1 97 ? 22.668 -11.158 -10.531 1.00 81.75 97 PHE A O 1
ATOM 775 N N . HIS A 1 98 ? 24.688 -10.202 -10.436 1.00 78.25 98 HIS A N 1
ATOM 776 C CA . HIS A 1 98 ? 25.247 -11.032 -11.510 1.00 78.25 98 HIS A CA 1
ATOM 777 C C . HIS A 1 98 ? 25.206 -12.533 -11.188 1.00 78.25 98 HIS A C 1
ATOM 779 O O . HIS A 1 98 ? 24.893 -13.325 -12.073 1.00 78.25 98 HIS A O 1
ATOM 785 N N . SER A 1 99 ? 25.455 -12.921 -9.934 1.00 83.19 99 SER A N 1
ATOM 786 C CA . SER A 1 99 ? 25.355 -14.316 -9.484 1.00 83.19 99 SER A CA 1
ATOM 787 C C . SER A 1 99 ? 23.925 -14.862 -9.605 1.00 83.19 99 SER A C 1
ATOM 789 O O . SER A 1 99 ? 23.712 -15.917 -10.207 1.00 83.19 99 SER A O 1
ATOM 791 N N . LEU A 1 100 ? 22.935 -14.102 -9.121 1.00 79.75 100 LEU A N 1
ATOM 792 C CA . LEU A 1 100 ? 21.526 -14.508 -9.064 1.00 79.75 100 LEU A CA 1
ATOM 793 C C . LEU A 1 100 ? 20.906 -14.830 -10.436 1.00 79.75 100 LEU A C 1
ATOM 795 O O . LEU A 1 100 ? 20.044 -15.699 -10.521 1.00 79.75 100 LEU A O 1
ATOM 799 N N . PHE A 1 101 ? 21.332 -14.146 -11.502 1.00 71.88 101 PHE A N 1
ATOM 800 C CA . PHE A 1 101 ? 20.803 -14.337 -12.864 1.00 71.88 101 PHE A CA 1
ATOM 801 C C . PHE A 1 101 ? 21.726 -15.170 -13.772 1.00 71.88 101 PHE A C 1
ATOM 803 O O . PHE A 1 101 ? 21.491 -15.227 -14.978 1.00 71.88 101 PHE A O 1
ATOM 810 N N . SER A 1 102 ? 22.774 -15.794 -13.217 1.00 65.56 102 SER A N 1
ATOM 811 C CA . SER A 1 102 ? 23.732 -16.636 -13.960 1.00 65.56 102 SER A CA 1
ATOM 812 C C . SER A 1 102 ? 23.458 -18.148 -13.886 1.00 65.56 102 SER A C 1
ATOM 814 O O . SER A 1 102 ? 24.266 -18.934 -14.376 1.00 65.56 102 SER A O 1
ATOM 816 N N . THR A 1 103 ? 22.332 -18.553 -13.287 1.00 51.97 103 THR A N 1
ATOM 817 C CA . THR A 1 103 ? 21.829 -19.943 -13.253 1.00 51.97 103 THR A CA 1
ATOM 818 C C . THR A 1 103 ? 20.673 -20.101 -14.231 1.00 51.97 103 THR A C 1
ATOM 820 O O . THR A 1 103 ? 20.638 -21.138 -14.928 1.00 51.97 103 THR A O 1
#

Sequence (103 aa):
LNRVKSVSDVTEEILHEDPSLINSAIFYSISSTQPGLRGIELGNALIKRCVLQLQAEHPELKKFSPLSPIPDFRKWLMEELHSSSTSIISSEIRSWFHSLFST

Radius of gyration: 21.35 Å; chains: 1; bounding box: 48×52×36 Å

InterPro domains:
  IPR007956 Malonyl-CoA decarboxylase, C-terminal [PF05292] (12-97)
  IPR038917 Malonyl-CoA decarboxylase [PTHR28641] (7-86)
  IPR042303 Malonyl-CoA decarboxylase, C-terminal catalytic domain superfamily [G3DSA:3.40.630.150] (2-100)

Secondary structure (DSSP, 8-state):
------HHHHHTTS----GGG--EEEE-----S-GGGTT---HHHHHHHHHHHHHHH-TT--EEEE----TTHHHHHHHHHH-TT-TTS-HHHHHHHHHHT--

pLDDT: mean 79.92, std 15.17, range [32.34, 96.94]